Protein AF-A0AAE0S2Q0-F1 (afdb_monomer)

Structure (mmCIF, N/CA/C/O backbone):
data_AF-A0AAE0S2Q0-F1
#
_entry.id   AF-A0AAE0S2Q0-F1
#
loop_
_atom_site.group_PDB
_atom_site.id
_atom_site.type_symbol
_atom_site.label_atom_id
_atom_site.label_alt_id
_atom_site.label_comp_id
_atom_site.label_asym_id
_atom_site.label_entity_id
_atom_site.label_seq_id
_atom_site.pdbx_PDB_ins_code
_atom_site.Cartn_x
_atom_site.Cartn_y
_atom_site.Cartn_z
_atom_site.occupancy
_atom_site.B_iso_or_equiv
_atom_site.auth_seq_id
_atom_site.auth_comp_id
_atom_site.auth_asym_id
_atom_site.auth_atom_id
_atom_site.pdbx_PDB_model_num
ATOM 1 N N . MET A 1 1 ? 1.757 -65.626 -14.039 1.00 38.44 1 MET A N 1
ATOM 2 C CA . MET A 1 1 ? 3.098 -65.082 -13.743 1.00 38.44 1 MET A CA 1
ATOM 3 C C . MET A 1 1 ? 3.222 -63.751 -14.458 1.00 38.44 1 MET A C 1
ATOM 5 O O . MET A 1 1 ? 3.026 -63.684 -15.662 1.00 38.44 1 MET A O 1
ATOM 9 N N . THR A 1 2 ? 3.366 -62.695 -13.669 1.00 48.25 2 THR A N 1
ATOM 10 C CA . THR A 1 2 ? 3.391 -61.276 -14.042 1.00 48.25 2 THR A CA 1
ATOM 11 C C . THR A 1 2 ? 4.556 -60.931 -14.961 1.00 48.25 2 THR A C 1
ATOM 13 O O . THR A 1 2 ? 5.638 -61.459 -14.739 1.00 48.25 2 THR A O 1
ATOM 16 N N . ASN A 1 3 ? 4.373 -59.971 -15.874 1.00 39.19 3 ASN A N 1
ATOM 17 C CA . ASN A 1 3 ? 5.396 -58.957 -16.156 1.00 39.19 3 ASN A CA 1
ATOM 18 C C . ASN A 1 3 ? 4.750 -57.683 -16.718 1.00 39.19 3 ASN A C 1
ATOM 20 O O . ASN A 1 3 ? 4.483 -57.540 -17.907 1.00 39.19 3 ASN A O 1
ATOM 24 N N . PHE A 1 4 ? 4.466 -56.775 -15.787 1.00 38.69 4 PHE A N 1
ATOM 25 C CA . PHE A 1 4 ? 4.099 -55.383 -16.002 1.00 38.69 4 PHE A CA 1
ATOM 26 C C . PHE A 1 4 ? 5.386 -54.626 -16.346 1.00 38.69 4 PHE A C 1
ATOM 28 O O . PHE A 1 4 ? 6.253 -54.460 -15.491 1.00 38.69 4 PHE A O 1
ATOM 35 N N . SER A 1 5 ? 5.554 -54.229 -17.608 1.00 46.94 5 SER A N 1
ATOM 36 C CA . SER A 1 5 ? 6.695 -53.424 -18.045 1.00 46.94 5 SER A CA 1
ATOM 37 C C . SER A 1 5 ? 6.596 -52.024 -17.442 1.00 46.94 5 SER A C 1
ATOM 39 O O . SER A 1 5 ? 5.805 -51.181 -17.869 1.00 46.94 5 SER A O 1
ATOM 41 N N . GLU A 1 6 ? 7.406 -51.816 -16.418 1.00 38.28 6 GLU A N 1
ATOM 42 C CA . GLU A 1 6 ? 7.575 -50.601 -15.643 1.00 38.28 6 GLU A CA 1
ATOM 43 C C . GLU A 1 6 ? 8.110 -49.453 -16.521 1.00 38.28 6 GLU A C 1
ATOM 45 O O . GLU A 1 6 ? 9.278 -49.418 -16.910 1.00 38.28 6 GLU A O 1
ATOM 50 N N . PHE A 1 7 ? 7.254 -48.482 -16.853 1.00 41.09 7 PHE A N 1
ATOM 51 C CA . PHE A 1 7 ? 7.678 -47.243 -17.507 1.00 41.09 7 PHE A CA 1
ATOM 52 C C . PHE A 1 7 ? 8.267 -46.293 -16.456 1.00 41.09 7 PHE A C 1
ATOM 54 O O . PHE A 1 7 ? 7.581 -45.442 -15.884 1.00 41.09 7 PHE A O 1
ATOM 61 N N . SER A 1 8 ? 9.561 -46.450 -16.180 1.00 38.84 8 SER A N 1
ATOM 62 C CA . SER A 1 8 ? 10.304 -45.568 -15.279 1.00 38.84 8 SER A CA 1
ATOM 63 C C . SER A 1 8 ? 10.482 -44.182 -15.915 1.00 38.84 8 SER A C 1
ATOM 65 O O . SER A 1 8 ? 11.424 -43.912 -16.662 1.00 38.84 8 SER A O 1
ATOM 67 N N . SER A 1 9 ? 9.554 -43.265 -15.627 1.00 44.31 9 SER A N 1
ATOM 68 C CA . SER A 1 9 ? 9.699 -41.842 -15.949 1.00 44.31 9 SER A CA 1
ATOM 69 C C . SER A 1 9 ? 10.716 -41.195 -15.005 1.00 44.31 9 SER A C 1
ATOM 71 O O . SER A 1 9 ? 10.372 -40.534 -14.023 1.00 44.31 9 SER A O 1
ATOM 73 N N . GLY A 1 10 ? 11.999 -41.384 -15.310 1.00 42.94 10 GLY A N 1
ATOM 74 C CA . GLY A 1 10 ? 13.103 -40.720 -14.629 1.00 42.94 10 GLY A CA 1
ATOM 75 C C . GLY A 1 10 ? 13.026 -39.200 -14.796 1.00 42.94 10 GLY A C 1
ATOM 76 O O . GLY A 1 10 ? 13.359 -38.650 -15.848 1.00 42.94 10 GLY A O 1
ATOM 77 N N . LYS A 1 11 ? 12.628 -38.483 -13.738 1.00 55.53 11 LYS A N 1
ATOM 78 C CA . LYS A 1 11 ? 12.778 -37.022 -13.647 1.00 55.53 11 LYS A CA 1
ATOM 79 C C . LYS A 1 11 ? 14.274 -36.692 -13.679 1.00 55.53 11 LYS A C 1
ATOM 81 O O . LYS A 1 11 ? 14.948 -36.770 -12.653 1.00 55.53 11 LYS A O 1
ATOM 86 N N . LYS A 1 12 ? 14.808 -36.330 -14.854 1.00 51.03 12 LYS A N 1
ATOM 87 C CA . LYS A 1 12 ? 16.203 -35.881 -15.019 1.00 51.03 12 LYS A CA 1
ATOM 88 C C . LYS A 1 12 ? 16.478 -34.724 -14.054 1.00 51.03 12 LYS A C 1
ATOM 90 O O . LYS A 1 12 ? 16.007 -33.603 -14.252 1.00 51.03 12 LYS A O 1
ATOM 95 N N . ARG A 1 13 ? 17.236 -35.004 -12.990 1.00 60.34 13 ARG A N 1
ATOM 96 C CA . ARG A 1 13 ? 17.724 -34.002 -12.036 1.00 60.34 13 ARG A CA 1
ATOM 97 C C . ARG A 1 13 ? 18.554 -32.997 -12.832 1.00 60.34 13 ARG A C 1
ATOM 99 O O . ARG A 1 13 ? 19.581 -33.357 -13.400 1.00 60.34 13 ARG A O 1
ATOM 106 N N . ARG A 1 14 ? 18.086 -31.747 -12.922 1.00 64.12 14 ARG A N 1
ATOM 107 C CA . ARG A 1 14 ? 18.847 -30.653 -13.539 1.00 64.12 14 ARG A CA 1
ATOM 108 C C . ARG A 1 14 ? 20.188 -30.549 -12.816 1.00 64.12 14 ARG A C 1
ATOM 110 O O . ARG A 1 14 ? 20.225 -30.146 -11.656 1.00 64.12 14 ARG A O 1
ATOM 117 N N . SER A 1 15 ? 21.262 -30.936 -13.501 1.00 65.69 15 SER A N 1
ATOM 118 C CA . SER A 1 15 ? 22.630 -30.700 -13.048 1.00 65.69 15 SER A CA 1
ATOM 119 C C . SER A 1 15 ? 22.772 -29.215 -12.706 1.00 65.69 15 SER A C 1
ATOM 121 O O . SER A 1 15 ? 22.409 -28.358 -13.521 1.00 65.69 15 SER A O 1
ATOM 123 N N . LYS A 1 16 ? 23.211 -28.909 -11.477 1.00 63.72 16 LYS A N 1
ATOM 124 C CA . LYS A 1 16 ? 23.504 -27.539 -11.041 1.00 63.72 16 LYS A CA 1
ATOM 125 C C . LYS A 1 16 ? 24.657 -27.040 -11.906 1.00 63.72 16 LYS A C 1
ATOM 127 O O . LYS A 1 16 ? 25.816 -27.324 -11.625 1.00 63.72 16 LYS A O 1
ATOM 132 N N . ARG A 1 17 ? 24.323 -26.332 -12.987 1.00 66.31 17 ARG A N 1
ATOM 133 C CA . ARG A 1 17 ? 25.301 -25.592 -13.780 1.00 66.31 17 ARG A CA 1
ATOM 134 C C . ARG A 1 17 ? 26.020 -24.644 -12.828 1.00 66.31 17 ARG A C 1
ATOM 136 O O . ARG A 1 17 ? 25.364 -23.874 -12.130 1.00 66.31 17 ARG A O 1
ATOM 143 N N . THR A 1 18 ? 27.341 -24.746 -12.779 1.00 69.38 18 THR A N 1
ATOM 144 C CA . THR A 1 18 ? 28.191 -23.745 -12.146 1.00 69.38 18 THR A CA 1
ATOM 145 C C . THR A 1 18 ? 27.918 -22.430 -12.873 1.00 69.38 18 THR A C 1
ATOM 147 O O . THR A 1 18 ? 28.217 -22.286 -14.059 1.00 69.38 18 THR A O 1
ATOM 150 N N . ASP A 1 19 ? 27.204 -21.516 -12.216 1.00 67.06 19 ASP A N 1
ATOM 151 C CA . ASP A 1 19 ? 26.848 -20.223 -12.797 1.00 67.06 19 ASP A CA 1
ATOM 152 C C . ASP A 1 19 ? 28.151 -19.421 -12.891 1.00 67.06 19 ASP A C 1
ATOM 154 O O . ASP A 1 19 ? 28.650 -18.899 -11.893 1.00 67.06 19 ASP A O 1
ATOM 158 N N . LYS A 1 20 ? 28.796 -19.440 -14.067 1.00 76.50 20 LYS A N 1
ATOM 159 C CA . LYS A 1 20 ? 29.978 -18.611 -14.306 1.00 76.50 20 LYS A CA 1
ATOM 160 C C . LYS A 1 20 ? 29.537 -17.161 -14.136 1.00 76.50 20 LYS A C 1
ATOM 162 O O . LYS A 1 20 ? 28.593 -16.728 -14.793 1.00 76.50 20 LYS A O 1
ATOM 167 N N . HIS A 1 21 ? 30.200 -16.425 -13.249 1.00 79.69 21 HIS A N 1
ATOM 168 C CA . HIS A 1 21 ? 29.867 -15.032 -12.987 1.00 79.69 21 HIS A CA 1
ATOM 169 C C . HIS A 1 21 ? 30.126 -14.186 -14.242 1.00 79.69 21 HIS A C 1
ATOM 171 O O . HIS A 1 21 ? 31.262 -13.821 -14.531 1.00 79.69 21 HIS A O 1
ATOM 177 N N . VAL A 1 22 ? 29.063 -13.886 -14.994 1.00 79.38 22 VAL A N 1
ATOM 178 C CA . VAL A 1 22 ? 29.117 -12.967 -16.137 1.00 79.38 22 VAL A CA 1
ATOM 179 C C . VAL A 1 22 ? 28.974 -11.532 -15.613 1.00 79.38 22 VAL A C 1
ATOM 181 O O . VAL A 1 22 ? 27.981 -11.245 -14.919 1.00 79.38 22 VAL A O 1
ATOM 184 N N . PRO A 1 23 ? 29.921 -10.623 -15.919 1.00 82.25 23 PRO A N 1
ATOM 185 C CA . PRO A 1 23 ? 29.815 -9.220 -15.532 1.00 82.25 23 PRO A CA 1
ATOM 186 C C . PRO A 1 23 ? 28.538 -8.596 -16.113 1.00 82.25 23 PRO A C 1
ATOM 188 O O . PRO A 1 23 ? 28.018 -9.033 -17.138 1.00 82.25 23 PRO A O 1
ATOM 191 N N . HIS A 1 24 ? 27.964 -7.595 -15.435 1.00 76.62 24 HIS A N 1
ATOM 192 C CA . HIS A 1 24 ? 26.634 -7.073 -15.796 1.00 76.62 24 HIS A CA 1
ATOM 193 C C . HIS A 1 24 ? 26.562 -6.499 -17.221 1.00 76.62 24 HIS A C 1
ATOM 195 O O . HIS A 1 24 ? 25.504 -6.586 -17.840 1.00 76.62 24 HIS A O 1
ATOM 201 N N . SER A 1 25 ? 27.679 -5.974 -17.728 1.00 82.12 25 SER A N 1
ATOM 202 C CA . SER A 1 25 ? 27.853 -5.444 -19.085 1.00 82.12 25 SER A CA 1
ATOM 203 C C . SER A 1 25 ? 27.687 -6.495 -20.185 1.00 82.12 25 SER A C 1
ATOM 205 O O . SER A 1 25 ? 27.220 -6.168 -21.268 1.00 82.12 25 SER A O 1
ATOM 207 N N . GLU A 1 26 ? 28.020 -7.756 -19.906 1.00 83.31 26 GLU A N 1
ATOM 208 C CA . GLU A 1 26 ? 28.021 -8.845 -20.893 1.00 83.31 26 GLU A CA 1
ATOM 209 C C . GLU A 1 26 ? 26.772 -9.731 -20.800 1.00 83.31 26 GLU A C 1
ATOM 211 O O . GLU A 1 26 ? 26.620 -10.707 -21.539 1.00 83.31 26 GLU A O 1
ATOM 216 N N . LYS A 1 27 ? 25.843 -9.423 -19.884 1.00 84.44 27 LYS A N 1
ATOM 217 C CA . LYS A 1 27 ? 24.632 -10.232 -19.714 1.00 84.44 27 LYS A CA 1
ATOM 218 C C . LYS A 1 27 ? 23.753 -10.114 -20.962 1.00 84.44 27 LYS A C 1
ATOM 220 O O . LYS A 1 27 ? 23.335 -9.005 -21.297 1.00 84.44 27 LYS A O 1
ATOM 225 N N . PRO A 1 28 ? 23.366 -11.238 -21.597 1.00 87.81 28 PRO A N 1
ATOM 226 C CA . PRO A 1 28 ? 22.490 -11.202 -22.759 1.00 87.81 28 PRO A CA 1
ATOM 227 C C . PRO A 1 28 ? 21.200 -10.427 -22.467 1.00 87.81 28 PRO A C 1
ATOM 229 O O . PRO A 1 28 ? 20.486 -10.730 -21.502 1.00 87.81 28 PRO A O 1
ATOM 232 N N . LEU A 1 29 ? 20.876 -9.458 -23.329 1.00 88.50 29 LEU A N 1
ATOM 233 C CA . LEU A 1 29 ? 19.751 -8.531 -23.144 1.00 88.50 29 LEU A CA 1
ATOM 234 C C . LEU A 1 29 ? 18.426 -9.256 -22.872 1.00 88.50 29 LEU A C 1
ATOM 236 O O . LEU A 1 29 ? 17.650 -8.837 -22.014 1.00 88.50 29 LEU A O 1
ATOM 240 N N . HIS A 1 30 ? 18.188 -10.390 -23.535 1.00 89.44 30 HIS A N 1
ATOM 241 C CA . HIS A 1 30 ? 16.972 -11.184 -23.359 1.00 89.44 30 HIS A CA 1
ATOM 242 C C . HIS A 1 30 ? 16.814 -11.739 -21.928 1.00 89.44 30 HIS A C 1
ATOM 244 O O . HIS A 1 30 ? 15.699 -11.787 -21.402 1.00 89.44 30 HIS A O 1
ATOM 250 N N . LEU A 1 31 ? 17.908 -12.119 -21.254 1.00 88.56 31 LEU A N 1
ATOM 251 C CA . LEU A 1 31 ? 17.869 -12.605 -19.870 1.00 88.56 31 LEU A CA 1
ATOM 252 C C . LEU A 1 31 ? 17.564 -11.466 -18.898 1.00 88.56 31 LEU A C 1
ATOM 254 O O . LEU A 1 31 ? 16.733 -11.628 -17.996 1.00 88.56 31 LEU A O 1
ATOM 258 N N . VAL A 1 32 ? 18.194 -10.306 -19.109 1.00 90.50 32 VAL A N 1
ATOM 259 C CA . VAL A 1 32 ? 17.951 -9.090 -18.320 1.00 90.50 32 VAL A CA 1
ATOM 260 C C . VAL A 1 32 ? 16.504 -8.629 -18.496 1.00 90.50 32 VAL A C 1
ATOM 262 O O . VAL A 1 32 ? 15.806 -8.414 -17.505 1.00 90.50 32 VAL A O 1
ATOM 265 N N . ALA A 1 33 ? 16.003 -8.582 -19.732 1.00 93.38 33 ALA A N 1
ATOM 266 C CA . ALA A 1 33 ? 14.619 -8.237 -20.043 1.00 93.38 33 ALA A CA 1
ATOM 267 C C . ALA A 1 33 ? 13.627 -9.199 -19.376 1.00 93.38 33 ALA A C 1
ATOM 269 O O . ALA A 1 33 ? 12.675 -8.754 -18.730 1.00 93.38 33 ALA A O 1
ATOM 270 N N . LYS A 1 34 ? 13.878 -10.515 -19.441 1.00 94.50 34 LYS A N 1
ATOM 271 C CA . LYS A 1 34 ? 13.044 -11.528 -18.776 1.00 94.50 34 LYS A CA 1
ATOM 272 C C . LYS A 1 34 ? 13.038 -11.348 -17.255 1.00 94.50 34 LYS A C 1
ATOM 274 O O . LYS A 1 34 ? 11.990 -11.505 -16.629 1.00 94.50 34 LYS A O 1
ATOM 279 N N . ARG A 1 35 ? 14.184 -11.019 -16.644 1.00 94.00 35 ARG A N 1
ATOM 280 C CA . ARG A 1 35 ? 14.284 -10.713 -15.205 1.00 94.00 35 ARG A CA 1
ATOM 281 C C . ARG A 1 35 ? 13.501 -9.451 -14.847 1.00 94.00 35 ARG A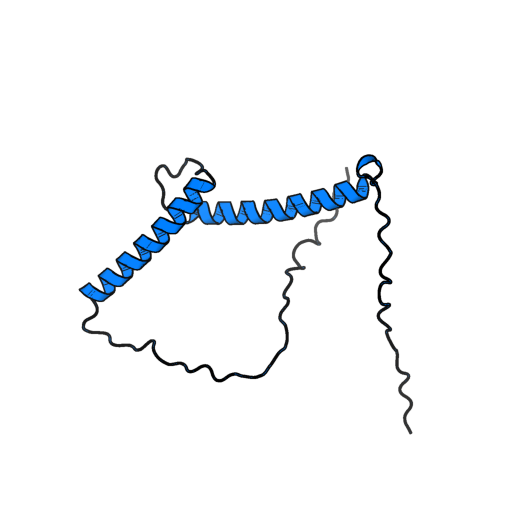 C 1
ATOM 283 O O . ARG A 1 35 ? 12.685 -9.492 -13.932 1.00 94.00 35 ARG A O 1
ATOM 290 N N . ASN A 1 36 ? 13.694 -8.368 -15.593 1.00 97.12 36 ASN A N 1
ATOM 291 C CA . ASN A 1 36 ? 13.025 -7.091 -15.354 1.00 97.12 36 ASN A CA 1
ATOM 292 C C . ASN A 1 36 ? 11.506 -7.210 -15.548 1.00 97.12 36 ASN A C 1
ATOM 294 O O . ASN A 1 36 ? 10.737 -6.634 -14.784 1.00 97.12 36 ASN A O 1
ATOM 298 N N . ALA A 1 37 ? 11.054 -8.012 -16.516 1.00 97.56 37 ALA A N 1
ATOM 299 C CA . ALA A 1 37 ? 9.638 -8.311 -16.708 1.00 97.56 37 ALA A CA 1
ATOM 300 C C . ALA A 1 37 ? 9.023 -9.026 -15.493 1.00 97.56 37 ALA A C 1
ATOM 302 O O . ALA A 1 37 ? 7.915 -8.682 -15.085 1.00 97.56 37 ALA A O 1
ATOM 303 N N . ARG A 1 38 ? 9.739 -9.981 -14.879 1.00 98.19 38 ARG A N 1
ATOM 304 C CA . ARG A 1 38 ? 9.291 -10.627 -13.632 1.00 98.19 38 ARG A CA 1
ATOM 305 C C . ARG A 1 38 ? 9.204 -9.632 -12.481 1.00 98.19 38 ARG A C 1
ATOM 307 O O . ARG A 1 38 ? 8.199 -9.619 -11.777 1.00 98.19 38 ARG A O 1
ATOM 314 N N . GLU A 1 39 ? 10.212 -8.778 -12.328 1.00 98.25 39 GLU A N 1
ATOM 315 C CA . GLU A 1 39 ? 10.214 -7.780 -11.257 1.00 98.25 39 GLU A CA 1
ATOM 316 C C . GLU A 1 39 ? 9.077 -6.765 -11.422 1.00 98.25 39 GLU A C 1
ATOM 318 O O . GLU A 1 39 ? 8.372 -6.468 -10.461 1.00 98.25 39 GLU A O 1
ATOM 323 N N . ARG A 1 40 ? 8.793 -6.326 -12.656 1.00 98.50 40 ARG A N 1
ATOM 324 C CA . ARG A 1 40 ? 7.618 -5.490 -12.945 1.00 98.50 40 ARG A CA 1
ATOM 325 C C . ARG A 1 40 ? 6.314 -6.163 -12.519 1.00 98.50 40 ARG A C 1
ATOM 327 O O . ARG A 1 40 ? 5.509 -5.513 -11.861 1.00 98.50 40 ARG A O 1
ATOM 334 N N . LYS A 1 41 ? 6.120 -7.452 -12.828 1.00 98.50 41 LYS A N 1
ATOM 335 C CA . LYS A 1 41 ? 4.927 -8.206 -12.390 1.00 98.50 41 LYS A CA 1
ATOM 336 C C . LYS A 1 41 ? 4.821 -8.276 -10.865 1.00 98.50 41 LYS A C 1
ATOM 338 O O . LYS A 1 41 ? 3.748 -8.049 -10.313 1.00 98.50 41 LYS A O 1
ATOM 343 N N . ARG A 1 42 ? 5.936 -8.533 -10.175 1.00 98.50 42 ARG A N 1
ATOM 344 C CA . ARG A 1 42 ? 5.984 -8.564 -8.705 1.00 98.50 42 ARG A CA 1
ATOM 345 C C . ARG A 1 42 ? 5.585 -7.212 -8.107 1.00 98.50 42 ARG A C 1
ATOM 347 O O . ARG A 1 42 ? 4.732 -7.151 -7.225 1.00 98.50 42 ARG A O 1
ATOM 354 N N . VAL A 1 43 ? 6.154 -6.122 -8.620 1.00 98.50 43 VAL A N 1
ATOM 355 C CA . VAL A 1 43 ? 5.849 -4.756 -8.166 1.00 98.50 43 VAL A CA 1
ATOM 356 C C . VAL A 1 43 ? 4.408 -4.359 -8.497 1.00 98.50 43 VAL A C 1
ATOM 358 O O . VAL A 1 43 ? 3.749 -3.729 -7.673 1.00 98.50 43 VAL A O 1
ATOM 361 N N . GLN A 1 44 ? 3.882 -4.758 -9.658 1.00 98.44 44 GLN A N 1
ATOM 362 C CA . GLN A 1 44 ? 2.472 -4.564 -10.013 1.00 98.44 44 GLN A CA 1
ATOM 363 C C . GLN A 1 44 ? 1.541 -5.247 -9.006 1.00 98.44 44 GLN A C 1
ATOM 365 O O . GLN A 1 44 ? 0.600 -4.608 -8.541 1.00 98.44 44 GLN A O 1
ATOM 370 N N . ALA A 1 45 ? 1.834 -6.488 -8.601 1.00 98.25 45 ALA A N 1
ATOM 371 C CA . ALA A 1 45 ? 1.052 -7.193 -7.584 1.00 98.25 45 ALA A CA 1
ATOM 372 C C . ALA A 1 45 ? 1.026 -6.431 -6.245 1.00 98.25 45 ALA A C 1
ATOM 374 O O . ALA A 1 45 ? -0.045 -6.222 -5.671 1.00 98.25 45 ALA A O 1
ATOM 375 N N . VAL A 1 46 ? 2.182 -5.931 -5.791 1.00 98.25 46 VAL A N 1
ATOM 376 C CA . VAL A 1 46 ? 2.277 -5.099 -4.577 1.00 98.25 46 VAL A CA 1
ATOM 377 C C . VAL A 1 46 ? 1.470 -3.809 -4.726 1.00 98.25 46 VAL A C 1
ATOM 379 O O . VAL A 1 46 ? 0.715 -3.443 -3.828 1.00 98.25 46 VAL A O 1
ATOM 382 N N . ASN A 1 47 ? 1.583 -3.122 -5.862 1.00 97.81 47 ASN A N 1
ATOM 383 C CA . ASN A 1 47 ? 0.854 -1.879 -6.103 1.00 97.81 47 ASN A CA 1
ATOM 384 C C . ASN A 1 47 ? -0.667 -2.099 -6.140 1.00 97.81 47 ASN A C 1
ATOM 386 O O . ASN A 1 47 ? -1.406 -1.275 -5.602 1.00 97.81 47 ASN A O 1
ATOM 390 N N . SER A 1 48 ? -1.140 -3.211 -6.708 1.00 97.88 48 SER A N 1
ATOM 391 C CA . SER A 1 48 ? -2.561 -3.579 -6.692 1.00 97.88 48 SER A CA 1
ATOM 392 C C . SER A 1 48 ? -3.068 -3.855 -5.276 1.00 97.88 48 SER A C 1
ATOM 394 O O . SER A 1 48 ? -4.131 -3.358 -4.903 1.00 97.88 48 SER A O 1
ATOM 396 N N . ALA A 1 49 ? -2.299 -4.572 -4.449 1.00 97.81 49 ALA A N 1
ATOM 397 C CA . ALA A 1 49 ? -2.625 -4.748 -3.032 1.00 97.81 49 ALA A CA 1
ATOM 398 C C . ALA A 1 49 ? -2.667 -3.399 -2.291 1.00 97.81 49 ALA A C 1
ATOM 400 O O . ALA A 1 49 ? -3.584 -3.134 -1.517 1.00 97.81 49 ALA A O 1
ATOM 401 N N . PHE A 1 50 ? -1.733 -2.500 -2.605 1.00 97.50 50 PHE A N 1
ATOM 402 C CA . PHE A 1 50 ? -1.684 -1.162 -2.023 1.00 97.50 50 PHE A CA 1
ATOM 403 C C . PHE A 1 50 ? -2.900 -0.299 -2.392 1.00 97.50 50 PHE A C 1
ATOM 405 O O . PHE A 1 50 ? -3.402 0.469 -1.574 1.00 97.50 50 PHE A O 1
ATOM 412 N N . LEU A 1 51 ? -3.396 -0.417 -3.626 1.00 95.12 51 LEU A N 1
ATOM 413 C CA . LEU A 1 51 ? -4.617 0.263 -4.063 1.00 95.12 51 LEU A CA 1
ATOM 414 C C . LEU A 1 51 ? -5.855 -0.268 -3.341 1.00 95.12 51 LEU A C 1
ATOM 416 O O . LEU A 1 51 ? -6.715 0.528 -2.977 1.00 95.12 51 LEU A O 1
ATOM 420 N N . ARG A 1 52 ? -5.934 -1.583 -3.107 1.00 95.69 52 ARG A N 1
ATOM 421 C CA . ARG A 1 52 ? -7.007 -2.177 -2.298 1.00 95.69 52 ARG A CA 1
ATOM 422 C C . ARG A 1 52 ? -6.979 -1.629 -0.876 1.00 95.69 52 ARG A C 1
ATOM 424 O O . ARG A 1 52 ? -8.004 -1.150 -0.415 1.00 95.69 52 ARG A O 1
ATOM 431 N N . LEU A 1 53 ? -5.801 -1.593 -0.250 1.00 96.31 53 LEU A N 1
ATOM 432 C CA . LEU A 1 53 ? -5.638 -1.009 1.082 1.00 96.31 53 LEU A CA 1
ATOM 433 C C . LEU A 1 53 ? -6.121 0.447 1.121 1.00 96.31 53 LEU A C 1
ATOM 435 O O . LEU A 1 53 ? -6.907 0.806 1.985 1.00 96.31 53 LEU A O 1
ATOM 439 N N . ARG A 1 54 ? -5.724 1.275 0.146 1.00 95.06 54 ARG A N 1
ATOM 440 C CA . ARG A 1 54 ? -6.173 2.676 0.062 1.00 95.06 54 ARG A CA 1
ATOM 441 C C . ARG A 1 54 ? -7.690 2.843 0.009 1.00 95.06 54 ARG A C 1
ATOM 443 O O . ARG A 1 54 ? -8.174 3.839 0.518 1.00 95.06 54 ARG A O 1
ATOM 450 N N . ARG A 1 55 ? -8.414 1.922 -0.633 1.00 92.81 55 ARG A N 1
ATOM 451 C CA . ARG A 1 55 ? -9.882 1.982 -0.738 1.00 92.81 55 ARG A CA 1
ATOM 452 C C . ARG A 1 55 ? -10.575 1.634 0.578 1.00 92.81 55 ARG A C 1
ATOM 454 O O . ARG A 1 55 ? -11.678 2.107 0.805 1.00 92.81 55 ARG A O 1
ATOM 461 N N . SER A 1 56 ? -9.942 0.808 1.408 1.00 93.56 56 SER A N 1
ATOM 462 C CA . SER A 1 56 ? -10.473 0.390 2.709 1.00 93.56 56 SER A CA 1
ATOM 463 C C . SER A 1 56 ? -10.153 1.370 3.838 1.00 93.56 56 SER A C 1
ATOM 465 O O . SER A 1 56 ? -10.798 1.319 4.875 1.00 93.56 56 SER A O 1
ATOM 467 N N . VAL A 1 57 ? -9.149 2.233 3.665 1.00 93.44 57 VAL A N 1
ATOM 468 C CA . VAL A 1 57 ? -8.751 3.213 4.682 1.00 93.44 57 VAL A CA 1
ATOM 469 C C . VAL A 1 57 ? -9.673 4.438 4.612 1.00 93.44 57 VAL A C 1
ATOM 471 O O . VAL A 1 57 ? -9.677 5.112 3.576 1.00 93.44 57 VAL A O 1
ATOM 474 N N . PRO A 1 58 ? -10.411 4.775 5.686 1.00 90.94 58 PRO A N 1
ATOM 475 C CA . PRO A 1 58 ? -11.228 5.981 5.725 1.00 90.94 58 PRO A CA 1
ATOM 476 C C . PRO A 1 58 ? -10.337 7.230 5.749 1.00 90.94 58 PRO A C 1
ATOM 478 O O . PRO A 1 58 ? -9.392 7.333 6.533 1.00 90.94 58 PRO A O 1
ATOM 481 N N . TYR A 1 59 ? -10.605 8.174 4.846 1.00 86.12 59 TYR A N 1
ATOM 482 C CA . TYR A 1 59 ? -9.848 9.418 4.710 1.00 86.12 59 TYR A CA 1
ATOM 483 C C . TYR A 1 59 ? -10.656 10.478 3.947 1.00 86.12 59 TYR A C 1
ATOM 485 O O . TYR A 1 59 ? -11.257 10.178 2.914 1.00 86.12 59 TYR A O 1
ATOM 493 N N . GLU A 1 60 ? -10.593 11.723 4.420 1.00 75.56 60 GLU A N 1
ATOM 494 C CA . GLU A 1 60 ? -11.119 12.914 3.745 1.00 75.56 60 GLU A CA 1
ATOM 495 C C . GLU A 1 60 ? -9.974 13.801 3.232 1.00 75.56 60 GLU A C 1
ATOM 497 O O . GLU A 1 60 ? -9.063 14.103 4.012 1.00 75.56 60 GLU A O 1
ATOM 502 N N . PRO A 1 61 ? -9.968 14.293 1.975 1.00 76.62 61 PRO A N 1
ATOM 503 C CA . PRO A 1 61 ? -10.921 14.103 0.870 1.00 76.62 61 PRO A CA 1
ATOM 504 C C . PRO A 1 61 ? -10.731 12.811 0.051 1.00 76.62 61 PRO A C 1
ATOM 506 O O . PRO A 1 61 ? -9.647 12.538 -0.476 1.00 76.62 61 PRO A O 1
ATOM 509 N N . LYS A 1 62 ? -11.830 12.084 -0.192 1.00 69.56 62 LYS A N 1
ATOM 510 C CA . LYS A 1 62 ? -11.884 10.788 -0.916 1.00 69.56 62 LYS A CA 1
ATOM 511 C C . LYS A 1 62 ? -11.292 10.792 -2.337 1.00 69.56 62 LYS A C 1
ATOM 513 O O . LYS A 1 62 ? -10.946 9.737 -2.868 1.00 69.56 62 LYS A O 1
ATOM 518 N N . HIS A 1 63 ? -11.140 11.964 -2.956 1.00 70.69 63 HIS A N 1
ATOM 519 C CA . HIS A 1 63 ? -10.607 12.118 -4.317 1.00 70.69 63 HIS A CA 1
ATOM 520 C C . HIS A 1 63 ? -9.076 12.259 -4.380 1.00 70.69 63 HIS A C 1
ATOM 522 O O . HIS A 1 63 ? -8.493 12.190 -5.464 1.00 70.69 63 HIS A O 1
ATOM 528 N N . LYS A 1 64 ? -8.390 12.428 -3.240 1.00 81.25 64 LYS A N 1
ATOM 529 C CA . LYS A 1 64 ? -6.930 12.591 -3.204 1.00 81.25 64 LYS A CA 1
ATOM 530 C C . LYS A 1 64 ? -6.220 11.254 -2.997 1.00 81.25 64 LYS A C 1
ATOM 532 O O . LYS A 1 64 ? -6.525 10.476 -2.096 1.00 81.25 64 LYS A O 1
ATOM 537 N N . ARG A 1 65 ? -5.190 10.992 -3.810 1.00 85.00 65 ARG A N 1
ATOM 538 C CA . ARG A 1 65 ? -4.343 9.799 -3.657 1.00 85.00 65 ARG A CA 1
ATOM 539 C C . ARG A 1 65 ? -3.450 9.941 -2.421 1.00 85.00 65 ARG A C 1
ATOM 541 O O . ARG A 1 65 ? -2.508 10.729 -2.420 1.00 85.00 65 ARG A O 1
ATOM 548 N N . LEU A 1 66 ? -3.701 9.127 -1.398 1.00 89.25 66 LEU A N 1
ATOM 549 C CA . LEU A 1 66 ? -2.846 9.032 -0.211 1.00 89.25 66 LEU A CA 1
ATOM 550 C C . LEU A 1 66 ? -1.423 8.560 -0.554 1.00 89.25 66 LEU A C 1
ATOM 552 O O . LEU A 1 66 ? -1.242 7.665 -1.382 1.00 89.25 66 LEU A O 1
ATOM 556 N N . SER A 1 67 ? -0.397 9.101 0.109 1.00 95.06 67 SER A N 1
ATOM 557 C CA . SER A 1 67 ? 0.985 8.607 -0.028 1.00 95.06 67 SER A CA 1
ATOM 558 C C . SER A 1 67 ? 1.137 7.201 0.567 1.00 95.06 67 SER A C 1
ATOM 560 O O . SER A 1 67 ? 0.310 6.776 1.372 1.00 95.06 67 SER A O 1
ATOM 562 N N . LYS A 1 68 ? 2.196 6.460 0.193 1.00 95.19 68 LYS A N 1
ATOM 563 C CA . LYS A 1 68 ? 2.386 5.091 0.706 1.00 95.19 68 LYS A CA 1
ATOM 564 C C . LYS A 1 68 ? 2.484 5.065 2.234 1.00 95.19 68 LYS A C 1
ATOM 566 O O . LYS A 1 68 ? 1.759 4.342 2.904 1.00 95.19 68 LYS A O 1
ATOM 571 N N . VAL A 1 69 ? 3.336 5.920 2.787 1.00 97.00 69 VAL A N 1
ATOM 572 C CA . VAL A 1 69 ? 3.525 6.008 4.238 1.00 97.00 69 VAL A CA 1
ATOM 573 C C . VAL A 1 69 ? 2.235 6.440 4.935 1.00 97.00 69 VAL A C 1
ATOM 575 O O . VAL A 1 69 ? 1.873 5.853 5.950 1.00 97.00 69 VAL A O 1
ATOM 578 N N . LYS A 1 70 ? 1.502 7.421 4.389 1.00 94.81 70 LYS A N 1
ATOM 579 C CA . LYS A 1 70 ? 0.264 7.898 5.020 1.00 94.81 70 LYS A CA 1
ATOM 580 C C . LYS A 1 70 ? -0.828 6.828 5.020 1.00 94.81 70 LYS A C 1
ATOM 582 O O . LYS A 1 70 ? -1.464 6.654 6.049 1.00 94.81 70 LYS A O 1
ATOM 587 N N . THR A 1 71 ? -1.003 6.081 3.925 1.00 96.06 71 THR A N 1
ATOM 588 C CA . THR A 1 71 ? -1.939 4.944 3.888 1.00 96.06 71 THR A CA 1
ATOM 589 C C . THR A 1 71 ? -1.591 3.898 4.945 1.00 96.06 71 THR A C 1
ATOM 591 O O . THR A 1 71 ? -2.493 3.428 5.624 1.00 96.06 71 THR A O 1
ATOM 594 N N . LEU A 1 72 ? -0.309 3.554 5.120 1.00 97.94 72 LEU A N 1
ATOM 595 C CA . LEU A 1 72 ? 0.096 2.583 6.144 1.00 97.94 72 LEU A CA 1
ATOM 596 C C . LEU A 1 72 ? -0.209 3.085 7.560 1.00 97.94 72 LEU A C 1
ATOM 598 O O . LEU A 1 72 ? -0.773 2.343 8.354 1.00 97.94 72 LEU A O 1
ATOM 602 N N . LYS A 1 73 ? 0.108 4.352 7.859 1.00 97.12 73 LYS A N 1
ATOM 603 C CA . LYS A 1 73 ? -0.185 4.958 9.167 1.00 97.12 73 LYS A CA 1
ATOM 604 C C . LYS A 1 73 ? -1.685 4.948 9.475 1.00 97.12 73 LYS A C 1
ATOM 606 O O . LYS A 1 73 ? -2.078 4.466 10.529 1.00 97.12 73 LYS A O 1
ATOM 611 N N . LEU A 1 74 ? -2.503 5.420 8.532 1.00 96.06 74 LEU A N 1
ATOM 612 C CA . LEU A 1 74 ? -3.957 5.472 8.697 1.00 96.06 74 LEU A CA 1
ATOM 613 C C . LEU A 1 74 ? -4.589 4.077 8.793 1.00 96.06 74 LEU A C 1
ATOM 615 O O . LEU A 1 74 ? -5.534 3.898 9.542 1.00 96.06 74 LEU A O 1
ATOM 619 N N . ALA A 1 75 ? -4.069 3.075 8.077 1.00 97.69 75 ALA A N 1
ATO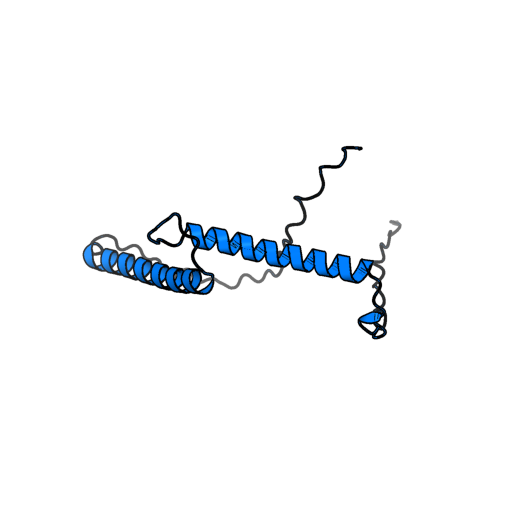M 620 C CA . ALA A 1 75 ? -4.570 1.705 8.185 1.00 97.69 75 ALA A CA 1
ATOM 621 C C . ALA A 1 75 ? -4.361 1.118 9.588 1.00 97.69 75 ALA A C 1
ATOM 623 O O . ALA A 1 75 ? -5.261 0.478 10.122 1.00 97.69 75 ALA A O 1
ATOM 624 N N . ILE A 1 76 ? -3.188 1.350 10.188 1.00 97.94 76 ILE A N 1
ATOM 625 C CA . ILE A 1 76 ? -2.890 0.901 11.555 1.00 97.94 76 ILE A CA 1
ATOM 626 C C . ILE A 1 76 ? -3.821 1.592 12.552 1.00 97.94 76 ILE A C 1
ATOM 628 O O . ILE A 1 76 ? -4.380 0.941 13.427 1.00 97.94 76 ILE A O 1
ATOM 632 N N . GLU A 1 77 ? -3.981 2.906 12.414 1.00 97.06 77 GLU A N 1
ATOM 633 C CA . GLU A 1 77 ? -4.867 3.703 13.261 1.00 97.06 77 GLU A CA 1
ATOM 634 C C . GLU A 1 77 ? -6.325 3.245 13.144 1.00 97.06 77 GLU A C 1
ATOM 636 O O . GLU A 1 77 ? -6.990 3.042 14.154 1.00 97.06 77 GLU A O 1
ATOM 641 N N . TYR A 1 78 ? -6.789 2.976 11.924 1.00 97.06 78 TYR A N 1
ATOM 642 C CA . TYR A 1 78 ? -8.150 2.520 11.675 1.00 97.06 78 TYR A CA 1
ATOM 643 C C . TYR A 1 78 ? -8.443 1.156 12.308 1.00 97.06 78 TYR A C 1
ATOM 645 O O . TYR A 1 78 ? -9.495 0.981 12.915 1.00 97.06 78 TYR A O 1
ATOM 653 N N . ILE A 1 79 ? -7.508 0.201 12.223 1.00 97.44 79 ILE A N 1
ATOM 654 C CA . ILE A 1 79 ? -7.652 -1.096 12.905 1.00 97.44 79 ILE A CA 1
ATOM 655 C C . ILE A 1 79 ? -7.800 -0.888 14.417 1.00 97.44 79 ILE A C 1
ATOM 657 O O . ILE A 1 79 ? -8.707 -1.461 15.009 1.00 97.44 79 ILE A O 1
ATOM 661 N N . LYS A 1 80 ? -6.959 -0.040 15.026 1.00 97.62 80 LYS A N 1
ATOM 662 C CA . LYS A 1 80 ? -7.021 0.248 16.468 1.00 97.62 80 LYS A CA 1
ATOM 663 C C . LYS A 1 80 ? -8.363 0.849 16.880 1.00 97.62 80 LYS A C 1
ATOM 665 O O . LYS A 1 80 ? -8.971 0.351 17.816 1.00 97.62 80 LYS A O 1
ATOM 670 N N . GLN A 1 81 ? -8.832 1.861 16.149 1.00 96.81 81 GLN A N 1
ATOM 671 C CA . GLN A 1 81 ? -10.116 2.513 16.424 1.00 96.81 81 GLN A CA 1
ATOM 672 C C . GLN A 1 81 ? -11.282 1.525 16.326 1.00 96.81 81 GLN A C 1
ATOM 674 O O . GLN A 1 81 ? -12.171 1.533 17.168 1.00 96.81 81 GLN A O 1
ATOM 679 N N . MET A 1 82 ? -11.286 0.649 15.315 1.00 96.06 82 MET A N 1
ATOM 680 C CA . MET A 1 82 ? -12.329 -0.374 15.189 1.00 96.06 82 MET A CA 1
ATOM 681 C C . MET A 1 82 ? -12.300 -1.388 16.331 1.00 96.06 82 MET A C 1
ATOM 683 O O . MET A 1 82 ? -13.361 -1.754 16.822 1.00 96.06 82 MET A O 1
ATOM 687 N N . SER A 1 83 ? -11.114 -1.828 16.758 1.00 96.75 83 SER A N 1
ATOM 688 C CA . SER A 1 83 ? -10.976 -2.718 17.915 1.00 96.75 83 SER A CA 1
ATOM 689 C C . SER A 1 83 ? -11.515 -2.076 19.193 1.00 96.75 83 SER A C 1
ATOM 691 O O . SER A 1 83 ? -12.316 -2.698 19.880 1.00 96.75 83 SER A O 1
ATOM 693 N N . GLU A 1 84 ? -11.150 -0.821 19.462 1.00 96.12 84 GLU A N 1
ATOM 694 C CA . GLU A 1 84 ? -11.621 -0.068 20.632 1.00 96.12 84 GLU A CA 1
ATOM 695 C C . GLU A 1 84 ? -13.145 0.119 20.619 1.00 96.12 84 GLU A C 1
ATOM 697 O O . GLU A 1 84 ? -13.807 -0.187 21.604 1.00 96.12 84 GLU A O 1
ATOM 702 N N . MET A 1 85 ? -13.729 0.500 19.475 1.00 95.94 85 MET A N 1
ATOM 703 C CA . MET A 1 85 ? -15.187 0.639 19.343 1.00 95.94 85 MET A CA 1
ATOM 704 C C . MET A 1 85 ? -15.942 -0.669 19.616 1.00 95.94 85 MET A C 1
ATOM 706 O O . MET A 1 85 ? -17.032 -0.636 20.185 1.00 95.94 85 MET A O 1
ATOM 710 N N . ILE A 1 86 ? -15.392 -1.814 19.198 1.00 95.62 86 ILE A N 1
ATOM 711 C CA . ILE A 1 86 ? -15.998 -3.128 19.459 1.00 95.62 86 ILE A CA 1
ATOM 712 C C . ILE A 1 86 ? -15.908 -3.464 20.951 1.00 95.62 86 ILE A C 1
ATOM 714 O O . ILE A 1 86 ? -16.908 -3.856 21.544 1.00 95.62 86 ILE A O 1
ATOM 718 N N . GLU A 1 87 ? -14.747 -3.261 21.577 1.00 93.81 87 GLU A N 1
ATOM 719 C CA . GLU A 1 87 ? -14.568 -3.503 23.014 1.00 93.81 87 GLU A CA 1
ATOM 720 C C . GLU A 1 87 ? -15.477 -2.611 23.868 1.00 93.81 87 GLU A C 1
ATOM 722 O O . GLU A 1 87 ? -16.076 -3.079 24.837 1.00 93.81 87 GLU A O 1
ATOM 727 N N . ASP A 1 88 ? -15.613 -1.337 23.506 1.00 93.56 88 ASP A N 1
ATOM 728 C CA . ASP A 1 88 ? -16.492 -0.399 24.199 1.00 93.56 88 ASP A CA 1
ATOM 729 C C . ASP A 1 88 ? -17.964 -0.774 24.032 1.00 93.56 88 ASP A C 1
ATOM 731 O O . ASP A 1 88 ? -18.734 -0.681 24.991 1.00 93.56 88 ASP A O 1
ATOM 735 N N . HIS A 1 89 ? -18.359 -1.233 22.842 1.00 93.75 89 HIS A N 1
ATOM 736 C CA . HIS A 1 89 ? -19.700 -1.756 22.603 1.00 93.75 89 HIS A CA 1
ATOM 737 C C . HIS A 1 89 ? -19.971 -2.999 23.465 1.00 93.75 89 HIS A C 1
ATOM 739 O O . HIS A 1 89 ? -21.012 -3.082 24.117 1.00 93.75 89 HIS A O 1
ATOM 745 N N . ASP A 1 90 ? -19.024 -3.934 23.547 1.00 91.00 90 ASP A N 1
ATOM 746 C CA . ASP A 1 90 ? -19.151 -5.127 24.389 1.00 91.00 90 ASP A CA 1
ATOM 747 C C . ASP A 1 90 ? -19.220 -4.773 25.884 1.00 91.00 90 ASP A C 1
ATOM 749 O O . ASP A 1 90 ? -19.978 -5.390 26.628 1.00 91.00 90 ASP A O 1
ATOM 753 N N . ARG A 1 91 ? -18.508 -3.735 26.343 1.00 87.38 91 ARG A N 1
ATOM 754 C CA . ARG A 1 91 ? -18.613 -3.241 27.730 1.00 87.38 91 ARG A CA 1
ATOM 755 C C . ARG A 1 91 ? -19.953 -2.565 28.024 1.00 87.38 91 ARG A C 1
ATOM 757 O O . ARG A 1 91 ? -20.465 -2.702 29.132 1.00 87.38 91 ARG A O 1
ATOM 764 N N . GLN A 1 92 ? -20.504 -1.823 27.064 1.00 80.06 92 GLN A N 1
ATOM 765 C CA . GLN A 1 92 ? -21.743 -1.055 27.240 1.00 80.06 92 GLN A CA 1
ATOM 766 C C . GLN A 1 92 ? -23.010 -1.906 27.072 1.00 80.06 92 GLN A C 1
ATOM 768 O O . GLN A 1 92 ? -24.010 -1.648 27.740 1.00 80.06 92 GLN A O 1
ATOM 773 N N . PHE A 1 93 ? -22.972 -2.933 26.217 1.00 73.12 93 PHE A N 1
ATOM 774 C CA . PHE A 1 93 ? -24.140 -3.749 25.860 1.00 73.12 93 PHE A CA 1
ATOM 775 C C . PHE A 1 93 ? -24.000 -5.238 26.239 1.00 7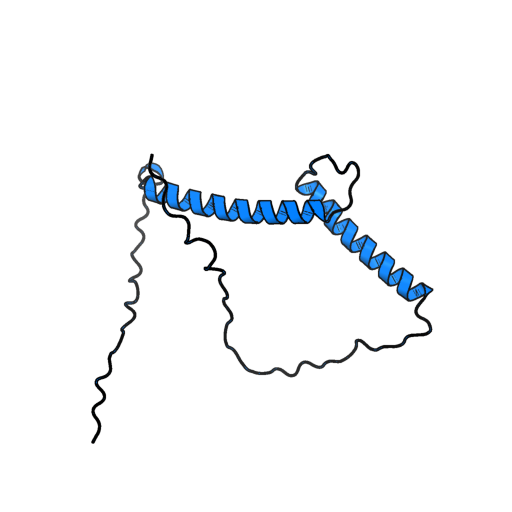3.12 93 PHE A C 1
ATOM 777 O O . PHE A 1 93 ? -24.966 -5.996 26.143 1.00 73.12 93 PHE A O 1
ATOM 784 N N . GLY A 1 94 ? -22.832 -5.681 26.717 1.00 60.25 94 GLY A N 1
ATOM 785 C CA . GLY A 1 94 ? -22.519 -7.081 27.025 1.00 60.25 94 GLY A CA 1
ATOM 786 C C . GLY A 1 94 ? -22.829 -7.534 28.453 1.00 60.25 94 GLY A C 1
ATOM 787 O O . GLY A 1 94 ? -21.975 -8.138 29.097 1.00 60.25 94 GLY A O 1
ATOM 788 N N . SER A 1 95 ? -24.063 -7.323 28.929 1.00 54.59 95 SER A N 1
ATOM 789 C CA . SER A 1 95 ? -24.564 -7.945 30.174 1.00 54.59 95 SER A CA 1
ATOM 790 C C . SER A 1 95 ? -25.752 -8.902 29.971 1.00 54.59 95 SER A C 1
ATOM 792 O O . SER A 1 95 ? -26.509 -9.167 30.900 1.00 54.59 95 SER A O 1
ATOM 794 N N . SER A 1 96 ? -25.944 -9.469 28.771 1.00 56.41 96 SER A N 1
ATOM 795 C CA . SER A 1 96 ? -26.998 -10.489 28.574 1.00 56.41 96 SER A CA 1
ATOM 796 C C . SER A 1 96 ? -26.714 -11.618 27.576 1.00 56.41 96 SER A C 1
ATOM 798 O O . SER A 1 96 ? -27.517 -12.543 27.491 1.00 56.41 96 SER A O 1
ATOM 800 N N . ALA A 1 97 ? -25.573 -11.645 26.882 1.00 53.75 97 ALA A N 1
ATOM 801 C CA . ALA A 1 97 ? -25.258 -12.731 25.949 1.00 53.75 97 ALA A CA 1
ATOM 802 C C . ALA A 1 97 ? -23.885 -13.345 26.235 1.00 53.75 97 ALA A C 1
ATOM 804 O O . ALA A 1 97 ? -22.924 -13.181 25.488 1.00 53.75 97 ALA A O 1
ATOM 805 N N . GLY A 1 98 ? -23.800 -14.108 27.324 1.00 52.69 98 GLY A N 1
ATOM 806 C CA . GLY A 1 98 ? -22.722 -15.071 27.488 1.00 52.69 98 GLY A CA 1
ATOM 807 C C . GLY A 1 98 ? -22.780 -16.101 26.362 1.00 52.69 98 GLY A C 1
ATOM 808 O O . GLY A 1 98 ? -23.628 -16.984 26.394 1.00 52.69 98 GLY A O 1
ATOM 809 N N . HIS A 1 99 ? -21.881 -16.013 25.384 1.00 52.84 99 HIS A N 1
ATOM 810 C CA . HIS A 1 99 ? -21.499 -17.138 24.534 1.00 52.84 99 HIS A CA 1
ATOM 811 C C . HIS A 1 99 ? -19.977 -17.205 24.453 1.00 52.84 99 HIS A C 1
ATOM 813 O O . HIS A 1 99 ? -19.291 -16.339 23.917 1.00 52.84 99 HIS A O 1
ATOM 819 N N . ARG A 1 100 ? -19.471 -18.273 25.065 1.00 48.44 100 ARG A N 1
ATOM 820 C CA . ARG A 1 100 ? -18.073 -18.671 25.144 1.00 48.44 100 ARG A CA 1
ATOM 821 C C . ARG A 1 100 ? -17.521 -18.874 23.731 1.00 48.44 100 ARG A C 1
ATOM 823 O O . ARG A 1 100 ? -17.828 -19.879 23.103 1.00 48.44 100 ARG A O 1
ATOM 830 N N . TYR A 1 101 ? -16.621 -18.008 23.284 1.00 47.44 101 TYR A N 1
ATOM 831 C CA . TYR A 1 101 ? -15.578 -18.409 22.337 1.00 47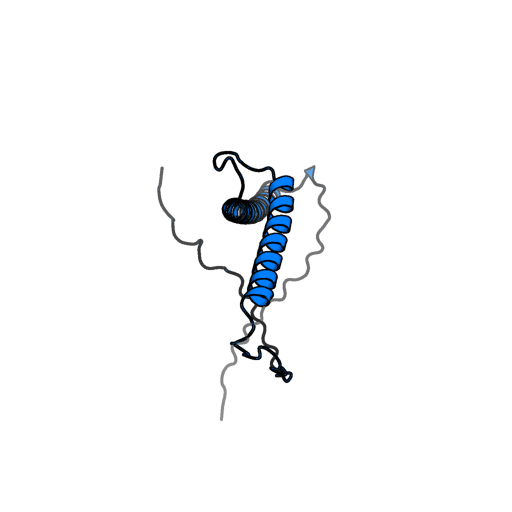.44 101 TYR A CA 1
ATOM 832 C C . TYR A 1 101 ? -14.309 -18.716 23.133 1.00 47.44 101 TYR A C 1
ATOM 834 O O . TYR A 1 101 ? -13.318 -17.998 23.088 1.00 47.44 101 TYR A O 1
ATOM 842 N N . GLY A 1 102 ? -14.382 -19.773 23.941 1.00 44.47 102 GLY A N 1
ATOM 843 C CA . GLY A 1 102 ? -13.280 -20.268 24.753 1.00 44.47 102 GLY A CA 1
ATOM 844 C C . GLY A 1 102 ? -13.311 -21.790 24.779 1.00 44.47 102 GLY A C 1
ATOM 845 O O . GLY A 1 102 ? -14.290 -22.370 25.241 1.00 44.47 102 GLY A O 1
ATOM 846 N N . ASN A 1 103 ? -12.214 -22.389 24.310 1.00 52.69 103 ASN A N 1
ATOM 847 C CA . ASN A 1 103 ? -11.876 -23.817 24.243 1.00 52.69 103 ASN A CA 1
ATOM 848 C C . ASN A 1 103 ? -12.399 -24.611 23.040 1.00 52.69 103 ASN A C 1
ATOM 850 O O . ASN A 1 103 ? -13.289 -25.448 23.157 1.00 52.69 103 ASN A O 1
ATOM 854 N N . GLN A 1 104 ? -11.691 -24.481 21.915 1.00 43.69 104 GLN A N 1
ATOM 855 C CA . GLN A 1 104 ? -11.406 -25.651 21.090 1.00 43.69 104 GLN A CA 1
ATOM 856 C C . GLN A 1 104 ? -9.921 -25.983 21.241 1.00 43.69 104 GLN A C 1
ATOM 858 O O . GLN A 1 104 ? -9.055 -25.361 20.631 1.00 43.69 104 GLN A O 1
ATOM 863 N N . THR A 1 105 ? -9.626 -26.937 22.122 1.00 49.06 105 THR A N 1
ATOM 864 C CA . THR A 1 105 ? -8.320 -27.586 22.213 1.00 49.06 105 THR A CA 1
ATOM 865 C C . THR A 1 105 ? -8.064 -28.268 20.869 1.00 49.06 105 THR A C 1
ATOM 867 O O . THR A 1 105 ? -8.691 -29.278 20.555 1.00 49.06 105 THR A O 1
ATOM 870 N N . ILE A 1 106 ? -7.201 -27.691 20.031 1.00 52.78 106 ILE A N 1
ATOM 871 C CA . ILE A 1 106 ? -6.764 -28.337 18.792 1.00 52.78 106 ILE A CA 1
ATOM 872 C C . ILE A 1 106 ? -5.793 -29.450 19.196 1.00 52.78 106 ILE A C 1
ATOM 874 O O . ILE A 1 106 ? -4.639 -29.197 19.534 1.00 52.78 106 ILE A O 1
ATOM 878 N N . LEU A 1 107 ? -6.291 -30.686 19.198 1.00 40.50 107 LEU A N 1
ATOM 879 C CA . LEU A 1 107 ? -5.467 -31.893 19.190 1.00 40.50 107 LEU A CA 1
ATOM 880 C C . LEU A 1 107 ? -4.573 -31.872 17.936 1.00 40.50 107 LEU A C 1
ATOM 882 O O . LEU A 1 107 ? -5.072 -31.546 16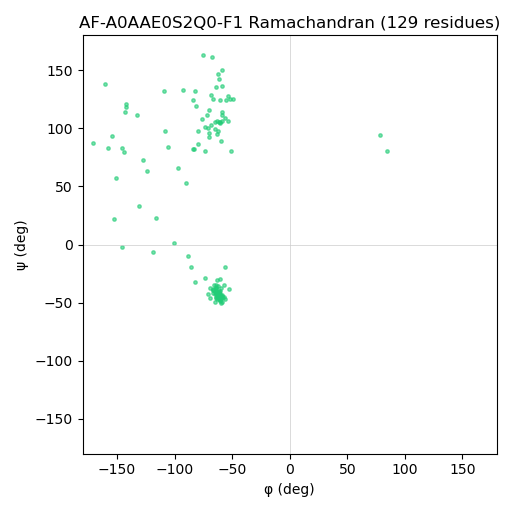.855 1.00 40.50 107 LEU A O 1
ATOM 886 N N . PRO A 1 108 ? -3.279 -32.223 18.027 1.00 44.84 108 PRO A N 1
ATOM 887 C CA . PRO A 1 108 ? -2.413 -32.254 16.859 1.00 44.84 108 PRO A CA 1
ATOM 888 C C . PRO A 1 108 ? -2.818 -33.431 15.964 1.00 44.84 108 PRO A C 1
ATOM 890 O O . PRO A 1 108 ? -2.474 -34.581 16.217 1.00 44.84 108 PRO A O 1
ATOM 893 N N . THR A 1 109 ? -3.575 -33.158 14.901 1.00 58.44 109 THR A N 1
ATOM 894 C CA . THR A 1 109 ? -3.754 -34.122 13.813 1.00 58.44 109 THR A CA 1
ATOM 895 C C . THR A 1 109 ? -2.532 -34.079 12.905 1.00 58.44 109 THR A C 1
ATOM 897 O O . THR A 1 109 ? -2.408 -33.234 12.018 1.00 58.44 1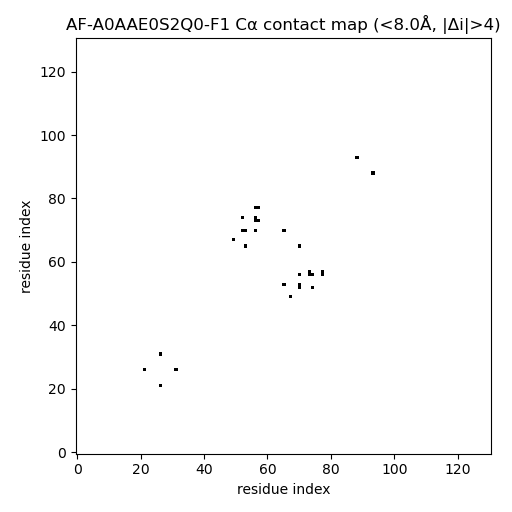09 THR A O 1
ATOM 900 N N . GLU A 1 110 ? -1.639 -35.025 13.166 1.00 49.59 110 GLU A N 1
ATOM 901 C CA . GLU A 1 110 ? -0.506 -35.487 12.365 1.00 49.59 110 GLU A CA 1
ATOM 902 C C . GLU A 1 110 ? -0.914 -35.819 10.916 1.00 49.59 110 GLU A C 1
ATOM 904 O O . GLU A 1 110 ? -1.123 -36.980 10.595 1.00 49.59 110 GLU A O 1
ATOM 909 N N . HIS A 1 111 ? -1.046 -34.846 10.010 1.00 47.41 111 HIS A N 1
ATOM 910 C CA . HIS A 1 111 ? -1.106 -35.128 8.566 1.00 47.41 111 HIS A CA 1
ATOM 911 C C . HIS A 1 111 ? -0.440 -34.018 7.749 1.00 47.41 111 HIS A C 1
ATOM 913 O O . HIS A 1 111 ? -1.078 -33.129 7.183 1.00 47.41 111 HIS A O 1
ATOM 919 N N . GLY A 1 112 ? 0.884 -34.115 7.634 1.00 50.12 112 GLY A N 1
ATOM 920 C CA . GLY A 1 112 ? 1.659 -33.374 6.651 1.00 50.12 112 GLY A CA 1
ATOM 921 C C . GLY A 1 112 ? 1.309 -33.805 5.226 1.00 50.12 112 GLY A C 1
ATOM 922 O O . GLY A 1 112 ? 1.765 -34.844 4.759 1.00 50.12 112 GLY A O 1
ATOM 923 N N . ARG A 1 113 ? 0.555 -32.972 4.502 1.00 51.31 113 ARG A N 1
ATOM 924 C CA . ARG A 1 113 ? 0.593 -32.891 3.033 1.00 51.31 113 ARG A CA 1
ATOM 925 C C . ARG A 1 113 ? 0.432 -31.436 2.605 1.00 51.31 113 ARG A C 1
ATOM 927 O O . ARG A 1 113 ? -0.558 -30.781 2.907 1.00 51.31 113 ARG A O 1
ATOM 934 N N . GLY A 1 114 ? 1.467 -30.932 1.938 1.00 48.62 114 GLY A N 1
ATOM 935 C CA . GLY A 1 114 ? 1.589 -29.540 1.541 1.00 48.62 114 GLY A CA 1
ATOM 936 C C . GLY A 1 114 ? 0.523 -29.094 0.548 1.00 48.62 114 GLY A C 1
ATOM 937 O O . GLY A 1 114 ? 0.295 -29.733 -0.475 1.00 48.62 114 GLY A O 1
ATOM 938 N N . PHE A 1 115 ? -0.034 -27.918 0.813 1.00 44.28 115 PHE A N 1
ATOM 939 C CA . PHE A 1 115 ? -0.707 -27.106 -0.189 1.00 44.28 115 PHE A CA 1
ATOM 940 C C . PHE A 1 115 ? 0.192 -25.927 -0.552 1.00 44.28 115 PHE A C 1
ATOM 942 O O . PHE A 1 115 ? 0.061 -24.819 -0.042 1.00 44.28 115 PHE A O 1
ATOM 949 N N . CYS A 1 116 ? 1.123 -26.172 -1.472 1.00 49.50 116 CYS A N 1
ATOM 950 C CA . CYS A 1 116 ? 1.677 -25.104 -2.292 1.00 49.50 116 CYS A CA 1
ATOM 951 C C . CYS A 1 116 ? 0.698 -24.885 -3.453 1.00 49.50 116 CYS A C 1
ATOM 953 O O . CYS A 1 116 ? 0.861 -25.450 -4.531 1.00 49.50 116 CYS A O 1
ATOM 955 N N . SER A 1 117 ? -0.371 -24.123 -3.210 1.00 49.34 117 SER A N 1
ATOM 956 C CA . SER A 1 117 ? -1.253 -23.661 -4.285 1.00 49.34 117 SER A CA 1
ATOM 957 C C . SER A 1 117 ? -0.647 -22.400 -4.896 1.00 49.34 117 SER A C 1
ATOM 959 O O . SER A 1 117 ? -0.961 -21.270 -4.521 1.00 49.34 117 SER A O 1
ATOM 961 N N . CYS A 1 118 ? 0.302 -22.590 -5.809 1.00 41.94 118 CYS A N 1
ATOM 962 C CA . CYS A 1 118 ? 0.673 -21.533 -6.735 1.00 41.94 118 CYS A CA 1
ATOM 963 C C . CYS A 1 118 ? -0.492 -21.348 -7.716 1.00 41.94 118 CYS A C 1
ATOM 965 O O . CYS A 1 118 ? -0.799 -22.247 -8.494 1.00 41.94 118 CYS A O 1
ATOM 967 N N . ASN A 1 119 ? -1.126 -20.174 -7.679 1.00 51.03 119 ASN A N 1
ATOM 968 C CA . ASN A 1 119 ? -2.085 -19.711 -8.683 1.00 51.03 119 ASN A CA 1
ATOM 969 C C . ASN A 1 119 ? -1.424 -19.644 -10.074 1.00 51.03 119 ASN A C 1
ATOM 971 O O . ASN A 1 119 ? -0.901 -18.604 -10.476 1.00 51.03 119 ASN A O 1
ATOM 975 N N . GLU A 1 120 ? -1.470 -20.741 -10.825 1.00 50.38 120 GLU A N 1
ATOM 976 C CA . GLU A 1 120 ? -0.987 -20.822 -12.204 1.00 50.38 120 GLU A CA 1
ATOM 977 C C . GLU A 1 120 ? -2.104 -21.302 -13.141 1.00 50.38 120 GLU A C 1
ATOM 979 O O . GLU A 1 120 ? -2.024 -22.374 -13.729 1.00 50.38 120 GLU A O 1
ATOM 984 N N . ALA A 1 121 ? -3.182 -20.512 -13.267 1.00 47.00 121 ALA A N 1
ATOM 985 C CA . ALA A 1 121 ? -4.269 -20.839 -14.202 1.00 47.00 121 ALA A CA 1
ATOM 986 C C . ALA A 1 121 ? -5.093 -19.656 -14.765 1.00 47.00 121 ALA A C 1
ATOM 988 O O . ALA A 1 121 ? -6.202 -19.884 -15.230 1.00 47.00 121 ALA A O 1
ATOM 989 N N . VAL A 1 122 ? -4.603 -18.403 -14.792 1.00 50.28 122 VAL A N 1
ATOM 990 C CA . VAL A 1 122 ? -5.370 -17.289 -15.427 1.00 50.28 122 VAL A CA 1
ATOM 991 C C . VAL A 1 122 ? -4.546 -16.440 -16.403 1.00 50.28 122 VAL A C 1
ATOM 993 O O . VAL A 1 122 ? -4.773 -15.248 -16.549 1.00 50.28 122 VAL A O 1
ATOM 996 N N . LEU A 1 123 ? -3.573 -17.012 -17.119 1.00 49.56 123 LEU A N 1
ATOM 997 C CA . LEU A 1 123 ? -2.965 -16.270 -18.239 1.00 49.56 123 LEU A CA 1
ATOM 998 C C . LEU A 1 123 ? -2.430 -17.170 -19.352 1.00 49.56 123 LEU A C 1
ATOM 1000 O O . LEU A 1 123 ? -1.265 -17.111 -19.732 1.00 49.56 123 LEU A O 1
ATOM 1004 N N . ARG A 1 124 ? -3.324 -17.992 -19.904 1.00 52.00 124 ARG A N 1
ATOM 1005 C CA . ARG A 1 124 ? -3.207 -18.492 -21.279 1.00 52.00 124 ARG A CA 1
ATOM 1006 C C . ARG A 1 124 ? -4.589 -18.612 -21.917 1.00 52.00 124 ARG A C 1
ATOM 1008 O O . ARG A 1 124 ? -5.119 -19.714 -21.980 1.00 52.00 124 ARG A O 1
ATOM 1015 N N . ARG A 1 125 ? -5.150 -17.490 -22.384 1.00 51.66 125 ARG A N 1
ATOM 1016 C CA . ARG A 1 125 ? -5.979 -17.453 -23.604 1.00 51.66 125 ARG A CA 1
ATOM 1017 C C . ARG A 1 125 ? -6.296 -16.013 -24.023 1.00 51.66 125 ARG A C 1
ATOM 1019 O O . ARG A 1 125 ? -7.318 -15.479 -23.630 1.00 51.66 125 ARG A O 1
ATOM 1026 N N . THR A 1 126 ? -5.410 -15.418 -24.812 1.00 48.72 126 THR A N 1
ATOM 1027 C CA . THR A 1 126 ? -5.754 -14.536 -25.943 1.00 48.72 126 THR A CA 1
ATOM 1028 C C . THR A 1 126 ? -4.530 -14.541 -26.856 1.00 48.72 126 THR A C 1
ATOM 1030 O O . THR A 1 126 ? -3.632 -13.710 -26.714 1.00 48.72 126 THR A O 1
ATOM 1033 N N . GLU A 1 127 ? -4.434 -15.557 -27.709 1.00 50.94 127 GLU A N 1
ATOM 1034 C CA . GLU A 1 127 ? -3.703 -15.387 -28.962 1.00 50.94 127 GLU A CA 1
ATOM 1035 C C . GLU A 1 127 ? -4.569 -14.568 -29.931 1.00 50.94 127 GLU A C 1
ATOM 1037 O O . GLU A 1 127 ? -5.780 -14.459 -29.746 1.00 50.94 127 GLU A O 1
ATOM 1042 N N . GLU A 1 128 ? -3.902 -14.037 -30.956 1.00 44.50 128 GLU A N 1
ATOM 1043 C CA . GLU A 1 128 ? -4.462 -13.561 -32.224 1.00 44.50 128 GLU A CA 1
ATOM 1044 C C . GLU A 1 128 ? -5.139 -12.186 -32.237 1.00 44.50 128 GLU A C 1
ATOM 1046 O O . GLU A 1 128 ? -6.351 -12.081 -32.104 1.00 44.50 128 GLU A O 1
ATOM 1051 N N . LYS A 1 129 ? -4.368 -11.145 -32.591 1.00 49.06 129 LYS A N 1
ATOM 1052 C CA . LYS A 1 129 ? -4.667 -10.344 -33.794 1.00 49.06 129 LYS A CA 1
ATOM 1053 C C . LYS A 1 129 ? -3.367 -9.918 -34.478 1.00 49.06 129 LYS A C 1
ATOM 1055 O O . LYS A 1 129 ? -2.574 -9.168 -33.919 1.00 49.06 129 LYS A O 1
ATOM 1060 N N . LYS A 1 130 ? -3.182 -10.455 -35.688 1.00 46.41 130 LYS A N 1
ATOM 1061 C CA . LYS A 1 130 ? -2.379 -9.881 -36.771 1.00 46.41 130 LYS A CA 1
ATOM 1062 C C . LYS A 1 130 ? -2.778 -8.415 -36.953 1.00 46.41 130 LYS A C 1
ATOM 1064 O O . LYS A 1 130 ? -3.972 -8.151 -37.083 1.00 46.41 130 LYS A O 1
ATOM 1069 N N . TRP A 1 131 ? -1.801 -7.521 -36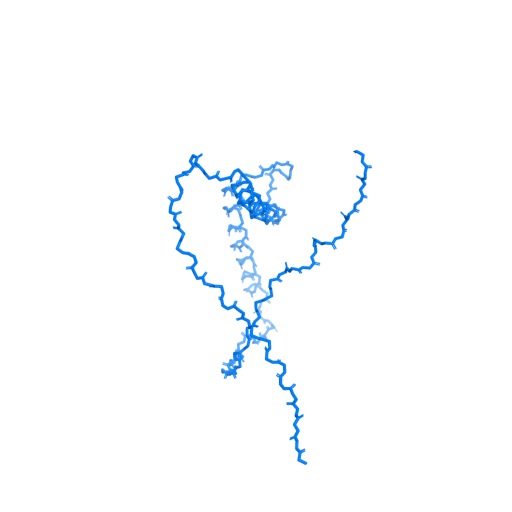.886 1.00 41.66 131 TRP A N 1
ATOM 1070 C CA . TRP A 1 131 ? -1.356 -6.548 -37.894 1.00 41.66 131 TRP A CA 1
ATOM 1071 C C . TRP A 1 131 ? -0.346 -5.630 -37.206 1.00 41.66 131 TRP A C 1
ATOM 1073 O O . TRP A 1 131 ? -0.696 -5.064 -36.146 1.00 41.66 131 TRP A O 1
#

Sequence (131 aa):
MTNFSEFSSGKKRRSKRTDKHVPHSEKPLHLVAKRNARERKRVQAVNSAFLRLRRSVPYEPKHKRLSKVKTLKLAIEYIKQMSEMIEDHDRQFGSSAGHRYGNQTILPTEHGRGFCSCNEAVLRRTEEKKW

pLDDT: mean 73.52, std 21.89, range [38.28, 98.5]

Solvent-accessible surface area (backbone atoms only — not comparable to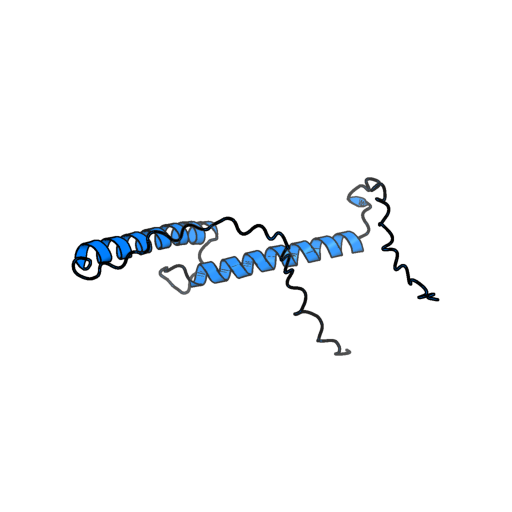 full-atom values): 9106 Å² total; per-residue (Å²): 136,88,82,82,85,78,82,78,82,74,78,76,76,78,75,82,70,81,79,73,87,70,58,82,89,73,53,57,64,69,59,54,50,54,50,51,53,51,51,50,52,54,51,48,53,53,51,53,53,51,54,52,52,53,73,72,41,91,63,88,65,81,88,61,86,72,52,74,68,57,44,54,54,49,42,55,50,50,54,52,54,52,51,50,53,51,53,51,47,46,71,75,67,59,85,79,74,94,72,83,92,72,85,81,83,79,73,87,78,92,69,95,73,87,82,84,78,74,92,82,82,88,85,87,85,84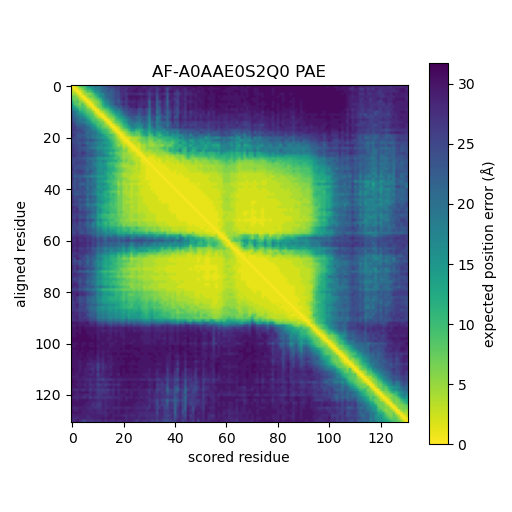,80,87,79,93,129

Secondary structure (DSSP, 8-state):
-----------------------GGGS-HHHHHHHHHHHHHHHHHHHHHHHHHHHHS--SSTTS---HHHHHHHHHHHHHHHHHHHHHHHHHH-SS-------------------------SS--------

InterPro domains:
  IPR011598 Myc-type, basic helix-loop-helix (bHLH) domain [PF00010] (33-82)
  IPR011598 Myc-type, basic helix-loop-helix (bHLH) domain [PS50888] (30-82)
  IPR011598 Myc-type, basic helix-loop-helix (bHLH) domain [SM00353] (36-88)
  IPR036638 Helix-loop-helix DNA-binding domain superfamily [G3DSA:4.10.280.10] (23-88)
  IPR036638 Helix-loop-helix DNA-binding domain superfamily [SSF47459] (34-100)
  IPR050283 E-box Binding Transcriptional Regulators [PTHR23349] (12-101)

Mean predicted aligned error: 17.78 Å

Radius of gyration: 27.3 Å; Cα contacts (8 Å, |Δi|>4): 15; chains: 1; bounding box: 57×79×68 Å

Organism: NCBI:txid2493646

Foldseek 3Di:
DDDDPDPPPDPPDPDPPPPDDDPPVPPPPVVVVVVVVVVVVVVVVVVVVQVVLLVPQDDPPPPDDDDSVRSVVSSVVVVVVVVVVVVVCCVVPVPPDDDDPDDDPDDDDPDDDDDPPDPDDPPPDDDDDDD